Protein AF-A0A7C2P8J7-F1 (afdb_monomer_lite)

pLDDT: mean 89.68, std 12.82, range [32.84, 97.81]

Radius of gyration: 15.72 Å; chains: 1; bounding box: 36×32×35 Å

Secondary structure (DSSP, 8-state):
----SSPPHHHHHHHHHHHH-TT--TTSHHHHHHHHHHHHHHHHHTT-HHHHHHTS-TT-EEEE-S-TTSTT-EEEESHHHHHHHHHHHHTT-

Foldseek 3Di:
DPPPPDDDPLVCQLVVVCVVPVPDDCPDPVVVVSVLVSQLVVCLVVVVLLSNLVSDDQFDKDADDDDPPDPLGDIATGSVRVSVSSNVNVVVD

Sequence (93 aa):
MTIGEERSFLDQMMDLYRAGDPSATDDSPGTAMVRAVQQVYLQIALQDYAAAVALMTDDFEMEIIGPPEIPLVGCWKGRPEVERALARNFSLL

Structure (mmCIF, N/CA/C/O backbone):
data_AF-A0A7C2P8J7-F1
#
_entry.id   AF-A0A7C2P8J7-F1
#
loop_
_atom_site.group_PDB
_atom_site.id
_atom_site.type_symbol
_atom_site.label_atom_id
_atom_site.label_alt_id
_atom_site.label_comp_id
_atom_site.label_asym_id
_atom_site.label_entity_id
_atom_site.label_seq_id
_atom_site.pdbx_PDB_ins_code
_atom_site.Cartn_x
_atom_site.Cartn_y
_atom_site.Cartn_z
_atom_site.occupancy
_atom_site.B_iso_or_equiv
_atom_site.auth_seq_id
_atom_site.auth_comp_id
_atom_site.auth_asym_id
_atom_site.auth_atom_id
_atom_site.pdbx_PDB_model_num
ATOM 1 N N . MET A 1 1 ? -18.108 -14.099 -10.757 1.00 36.75 1 MET A N 1
ATOM 2 C CA . MET A 1 1 ? -17.404 -13.299 -11.775 1.00 36.75 1 MET A CA 1
ATOM 3 C C . MET A 1 1 ? -16.313 -14.184 -12.344 1.00 36.75 1 MET A C 1
ATOM 5 O O . MET A 1 1 ? -15.342 -14.452 -11.652 1.00 36.75 1 MET A O 1
ATOM 9 N N . THR A 1 2 ? -16.540 -14.775 -13.513 1.00 32.84 2 THR A N 1
ATOM 10 C CA . THR A 1 2 ? -15.531 -15.572 -14.217 1.00 32.84 2 THR A CA 1
ATOM 11 C C . THR A 1 2 ? -14.476 -14.600 -14.725 1.00 32.84 2 THR A C 1
ATOM 13 O O . THR A 1 2 ? -14.737 -13.832 -15.646 1.00 32.84 2 THR A O 1
ATOM 16 N N . ILE A 1 3 ? -13.327 -14.566 -14.055 1.00 48.00 3 ILE A N 1
ATOM 17 C CA . ILE A 1 3 ? -12.140 -13.865 -14.542 1.00 48.00 3 ILE A CA 1
ATOM 18 C C . ILE A 1 3 ? -11.735 -14.625 -15.808 1.00 48.00 3 ILE A C 1
ATOM 20 O O . ILE A 1 3 ? -11.429 -15.815 -15.735 1.00 48.00 3 ILE A O 1
ATOM 24 N N . GLY A 1 4 ? -11.893 -13.989 -16.971 1.00 46.28 4 GLY A N 1
ATOM 25 C CA . GLY A 1 4 ? -11.474 -14.550 -18.254 1.00 46.28 4 GLY A CA 1
ATOM 26 C C . GLY A 1 4 ? -9.965 -14.796 -18.287 1.00 46.28 4 GLY A C 1
ATOM 27 O O . GLY A 1 4 ? -9.251 -14.415 -17.366 1.00 46.28 4 GLY A O 1
ATOM 28 N N . GLU A 1 5 ? -9.482 -15.411 -19.364 1.00 51.75 5 GLU A N 1
ATOM 29 C CA . GLU A 1 5 ? -8.077 -15.790 -19.616 1.00 51.75 5 GLU A CA 1
ATOM 30 C C . GLU A 1 5 ? -7.078 -14.604 -19.695 1.00 51.75 5 GLU A C 1
ATOM 32 O O . GLU A 1 5 ? -5.973 -14.736 -20.219 1.00 51.75 5 GLU A O 1
ATOM 37 N N . GLU A 1 6 ? -7.441 -13.431 -19.177 1.00 61.53 6 GLU A N 1
ATOM 38 C CA . GLU A 1 6 ? -6.554 -12.288 -19.004 1.00 61.53 6 GLU A CA 1
ATOM 39 C C . GLU A 1 6 ? -5.726 -12.472 -17.730 1.00 61.53 6 GLU A C 1
ATOM 41 O O . GLU A 1 6 ? -6.252 -12.751 -16.650 1.00 61.53 6 GLU A O 1
ATOM 46 N N . ARG A 1 7 ? -4.403 -12.306 -17.847 1.00 64.00 7 ARG A N 1
ATOM 47 C CA . ARG A 1 7 ? -3.496 -12.321 -16.689 1.00 64.00 7 ARG A CA 1
ATOM 48 C C . ARG A 1 7 ? -3.996 -11.343 -15.627 1.00 64.00 7 ARG A C 1
ATOM 50 O O . ARG A 1 7 ? -4.441 -10.248 -15.978 1.00 64.00 7 ARG A O 1
ATOM 57 N N . SER A 1 8 ? -3.882 -11.690 -14.346 1.00 79.12 8 SER A N 1
ATOM 58 C CA . SER A 1 8 ? -4.333 -10.789 -13.285 1.00 79.12 8 SER A CA 1
ATOM 59 C C . SER A 1 8 ? -3.569 -9.460 -13.346 1.00 79.12 8 SER A C 1
ATOM 61 O O . SER A 1 8 ? -2.431 -9.409 -13.814 1.00 79.12 8 SER A O 1
ATOM 63 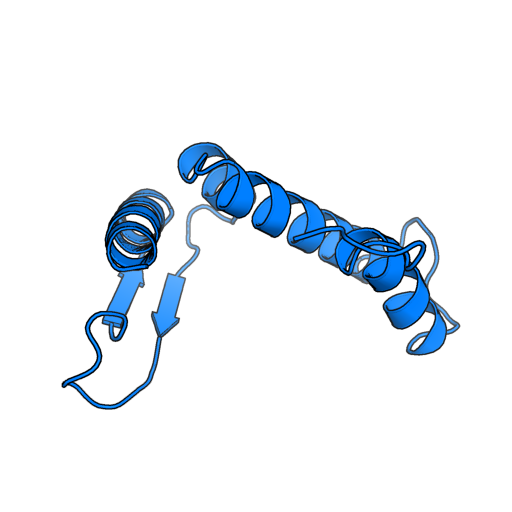N N . PHE A 1 9 ? -4.173 -8.370 -12.863 1.00 81.56 9 PHE A N 1
ATOM 64 C CA . PHE A 1 9 ? -3.499 -7.066 -12.773 1.00 81.56 9 PHE A CA 1
ATOM 65 C C . PHE A 1 9 ? -2.108 -7.178 -12.118 1.00 81.56 9 PHE A C 1
ATOM 67 O O . PHE A 1 9 ? -1.143 -6.576 -12.592 1.00 81.56 9 PHE A O 1
ATOM 74 N N . LEU A 1 10 ? -1.991 -8.014 -11.081 1.00 85.12 10 LEU A N 1
ATOM 75 C CA . LEU A 1 10 ? -0.730 -8.268 -10.388 1.00 85.12 10 LEU A CA 1
ATOM 76 C C . LEU A 1 10 ? 0.324 -8.885 -11.306 1.00 85.12 10 LEU A C 1
ATOM 78 O O . LEU A 1 10 ? 1.464 -8.424 -11.294 1.00 85.12 10 LEU A O 1
ATOM 82 N N . ASP A 1 11 ? -0.055 -9.865 -12.126 1.00 82.06 11 ASP A N 1
ATOM 83 C CA . ASP A 1 11 ? 0.858 -10.535 -13.058 1.00 82.06 11 ASP A CA 1
ATOM 84 C C . ASP A 1 11 ? 1.372 -9.578 -14.144 1.00 82.06 11 ASP A C 1
ATOM 86 O O . ASP A 1 11 ? 2.478 -9.744 -14.654 1.00 82.06 11 ASP A O 1
ATOM 90 N N . GLN A 1 12 ? 0.585 -8.558 -14.498 1.00 90.25 12 GLN A N 1
ATOM 91 C CA . GLN A 1 12 ? 0.942 -7.592 -15.539 1.00 90.25 12 GLN A CA 1
ATOM 92 C C .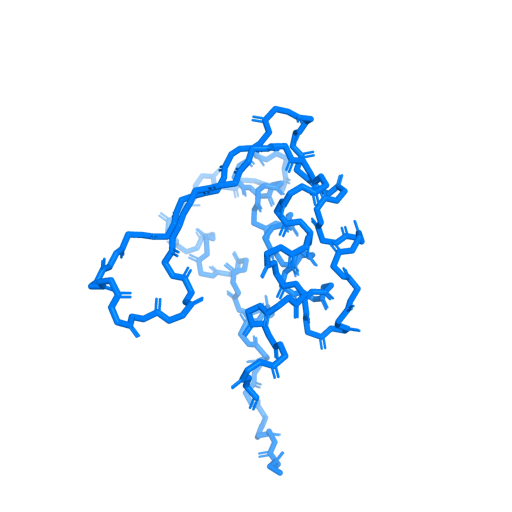 GLN A 1 12 ? 1.841 -6.455 -15.038 1.00 90.25 12 GLN A C 1
ATOM 94 O O . GLN A 1 12 ? 2.554 -5.845 -15.834 1.00 90.25 12 GLN A O 1
ATOM 99 N N . MET A 1 13 ? 1.832 -6.156 -13.738 1.00 91.62 13 MET A N 1
ATOM 100 C CA . MET A 1 13 ? 2.462 -4.946 -13.204 1.00 91.62 13 MET A CA 1
ATOM 101 C C . MET A 1 13 ? 3.985 -4.905 -13.410 1.00 91.62 13 MET A C 1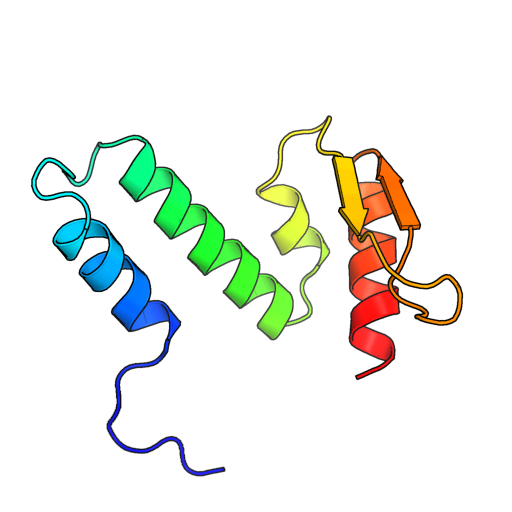
ATOM 103 O O . MET A 1 13 ? 4.526 -3.855 -13.752 1.00 91.62 13 MET A O 1
ATOM 107 N N . MET A 1 14 ? 4.677 -6.040 -13.266 1.00 92.56 14 MET A N 1
ATOM 108 C CA . MET A 1 14 ? 6.126 -6.119 -13.508 1.00 92.56 14 MET A CA 1
ATOM 109 C C . MET A 1 14 ? 6.477 -5.899 -14.984 1.00 92.56 14 MET A C 1
ATOM 111 O O . MET A 1 14 ? 7.458 -5.227 -15.300 1.00 92.56 14 MET A O 1
ATOM 115 N N . ASP A 1 15 ? 5.665 -6.437 -15.892 1.00 92.00 15 ASP A N 1
ATOM 116 C CA . ASP A 1 15 ? 5.892 -6.273 -17.327 1.00 92.00 15 ASP A CA 1
ATOM 117 C C . ASP A 1 15 ? 5.664 -4.827 -17.761 1.00 92.00 15 ASP A C 1
ATOM 119 O O . ASP A 1 15 ? 6.458 -4.283 -18.524 1.00 92.00 15 ASP A O 1
ATOM 123 N N . LEU A 1 16 ? 4.619 -4.183 -17.232 1.00 93.06 16 LEU A N 1
ATOM 124 C CA . LEU A 1 16 ? 4.349 -2.768 -17.481 1.00 93.06 16 LEU A CA 1
ATOM 125 C C . LEU A 1 16 ? 5.456 -1.872 -16.920 1.00 93.06 16 LEU A C 1
ATOM 127 O O . LEU A 1 16 ? 5.871 -0.929 -17.591 1.00 93.06 16 LEU A O 1
ATOM 131 N N . TYR A 1 17 ? 5.973 -2.186 -15.729 1.00 94.00 17 TYR A N 1
ATOM 132 C CA . TYR A 1 17 ? 7.117 -1.476 -15.161 1.00 94.00 17 TYR A CA 1
ATOM 133 C C . TYR A 1 17 ? 8.353 -1.575 -16.069 1.00 94.00 17 TYR A C 1
ATOM 135 O O . TYR A 1 17 ? 8.908 -0.548 -16.452 1.00 94.00 17 TYR A O 1
ATOM 143 N N . ARG A 1 18 ? 8.736 -2.786 -16.495 1.00 93.44 18 ARG A N 1
ATOM 144 C CA . ARG A 1 18 ? 9.881 -3.004 -17.401 1.00 93.44 18 ARG A CA 1
ATOM 145 C C . ARG A 1 18 ? 9.684 -2.371 -18.780 1.00 93.44 18 ARG A C 1
ATOM 147 O O . ARG A 1 18 ? 10.645 -1.913 -19.387 1.00 93.44 18 ARG A O 1
ATOM 154 N N . ALA A 1 19 ? 8.451 -2.330 -19.282 1.00 94.00 19 ALA A N 1
ATOM 155 C CA . ALA A 1 19 ? 8.140 -1.637 -20.528 1.00 94.00 19 ALA A CA 1
ATOM 156 C C . ALA A 1 19 ? 8.325 -0.112 -20.402 1.00 94.00 19 ALA A C 1
ATOM 158 O O . ALA A 1 19 ? 8.739 0.533 -21.365 1.00 94.00 19 ALA A O 1
ATOM 159 N N . GLY A 1 20 ? 8.028 0.457 -19.228 1.00 94.62 20 GLY A N 1
ATOM 160 C CA . GLY A 1 20 ? 8.217 1.880 -18.928 1.00 94.62 20 GLY A CA 1
ATOM 161 C C . GLY A 1 20 ? 9.657 2.269 -18.577 1.00 94.62 20 GLY A C 1
ATOM 162 O O . GLY A 1 20 ? 10.035 3.422 -18.772 1.00 94.62 20 GLY A O 1
ATOM 163 N N . ASP A 1 21 ? 10.463 1.320 -18.104 1.00 93.88 21 ASP A N 1
ATOM 164 C CA . ASP A 1 21 ? 11.877 1.506 -17.781 1.00 93.88 21 ASP A CA 1
ATOM 165 C C . ASP A 1 21 ? 12.727 0.376 -18.390 1.00 93.88 21 ASP A C 1
ATOM 167 O O . ASP A 1 21 ? 12.975 -0.643 -17.740 1.00 93.88 21 ASP A O 1
ATOM 171 N N . PRO A 1 22 ? 13.230 0.550 -19.628 1.00 90.25 22 PRO A N 1
ATOM 172 C CA . PRO A 1 22 ? 14.080 -0.445 -20.282 1.00 90.25 22 PRO A CA 1
ATOM 173 C C . PRO A 1 22 ? 15.405 -0.726 -19.558 1.00 90.25 22 PRO A C 1
ATOM 175 O O . PRO A 1 22 ? 16.091 -1.686 -19.906 1.00 90.25 22 PRO A O 1
ATOM 178 N N . SER A 1 23 ? 15.798 0.114 -18.592 1.00 91.25 23 SER A N 1
ATOM 179 C CA . SER A 1 23 ? 16.992 -0.097 -17.766 1.00 91.25 23 SER A CA 1
ATOM 180 C C . SER A 1 23 ? 16.720 -0.942 -16.518 1.00 91.25 23 SER A C 1
ATOM 182 O O . SER A 1 23 ? 17.665 -1.327 -15.825 1.00 91.25 23 SER A O 1
ATOM 184 N N . ALA A 1 24 ? 15.453 -1.269 -16.244 1.00 93.31 24 ALA A N 1
ATOM 185 C CA . ALA A 1 24 ? 15.053 -2.073 -15.104 1.00 93.31 24 ALA A CA 1
ATOM 186 C C . ALA A 1 24 ? 15.655 -3.482 -15.181 1.00 93.31 24 ALA A C 1
ATOM 188 O O . ALA A 1 24 ? 15.300 -4.310 -16.022 1.00 93.31 24 ALA A O 1
ATOM 189 N N . THR A 1 25 ? 16.550 -3.771 -14.243 1.00 93.25 25 THR A N 1
ATOM 190 C CA . THR A 1 25 ? 17.071 -5.114 -13.988 1.00 93.25 25 THR A CA 1
ATOM 191 C C . THR A 1 25 ? 16.357 -5.739 -12.793 1.00 93.25 25 THR A C 1
ATOM 193 O O . THR A 1 25 ? 15.653 -5.058 -12.036 1.00 93.25 25 THR A O 1
ATOM 196 N N . ASP A 1 26 ? 16.549 -7.041 -12.588 1.00 90.00 26 ASP A N 1
ATOM 197 C CA . ASP A 1 26 ? 15.947 -7.750 -11.453 1.00 90.00 26 ASP A CA 1
ATOM 198 C C . ASP A 1 26 ? 16.422 -7.229 -10.088 1.00 90.00 26 ASP A C 1
ATOM 200 O O . ASP A 1 26 ? 15.651 -7.257 -9.129 1.00 90.00 26 ASP A O 1
ATOM 204 N N . ASP A 1 27 ? 17.640 -6.686 -10.029 1.00 91.56 27 ASP A N 1
ATOM 205 C CA . ASP A 1 27 ? 18.250 -6.124 -8.818 1.00 91.56 27 ASP A CA 1
ATOM 206 C C . ASP A 1 27 ? 18.036 -4.607 -8.684 1.00 91.56 27 ASP A C 1
ATOM 208 O O . ASP A 1 27 ? 18.568 -3.970 -7.773 1.00 91.56 27 ASP A O 1
ATOM 212 N N . SER A 1 28 ? 17.278 -3.994 -9.599 1.00 93.31 28 SER A N 1
ATOM 213 C CA . SER A 1 28 ? 17.005 -2.562 -9.525 1.00 93.31 28 SER A CA 1
ATOM 214 C C . SER A 1 28 ? 16.111 -2.231 -8.316 1.00 93.31 28 SER A C 1
ATOM 216 O O . SER A 1 28 ? 15.186 -2.988 -7.992 1.00 93.31 28 SER A O 1
ATOM 218 N N . PRO A 1 29 ? 16.312 -1.069 -7.664 1.00 92.12 29 PRO A N 1
ATOM 219 C CA . PRO A 1 29 ? 15.431 -0.618 -6.587 1.00 92.12 29 PRO A CA 1
ATOM 220 C C . PRO A 1 29 ? 13.952 -0.553 -6.999 1.00 92.12 29 PRO A C 1
ATOM 222 O O . PRO A 1 29 ? 13.071 -0.855 -6.195 1.00 92.12 29 PRO A O 1
ATOM 225 N N . GLY A 1 30 ? 13.670 -0.208 -8.261 1.00 93.62 30 GLY A N 1
ATOM 226 C CA . GLY A 1 30 ? 12.308 -0.174 -8.791 1.00 93.62 30 GLY A CA 1
ATOM 227 C C . GLY A 1 30 ? 11.671 -1.562 -8.882 1.00 93.62 30 GLY A C 1
ATOM 228 O O . GLY A 1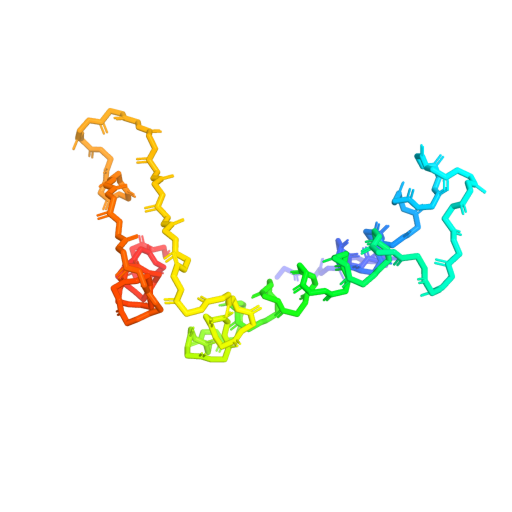 30 ? 10.529 -1.724 -8.458 1.00 93.62 30 GLY A O 1
ATOM 229 N N . THR A 1 31 ? 12.411 -2.595 -9.302 1.00 94.25 31 THR A N 1
ATOM 230 C CA . THR A 1 31 ? 11.914 -3.983 -9.275 1.00 94.25 31 THR A CA 1
ATOM 231 C C . THR A 1 31 ? 11.550 -4.425 -7.857 1.00 94.25 31 THR A C 1
ATOM 233 O O . THR A 1 31 ? 10.495 -5.032 -7.652 1.00 94.25 31 THR A O 1
ATOM 236 N N . ALA A 1 32 ? 12.385 -4.103 -6.863 1.00 92.94 32 ALA A N 1
ATOM 237 C CA . ALA A 1 32 ? 12.092 -4.407 -5.462 1.00 92.94 32 ALA A CA 1
ATOM 238 C C . ALA A 1 32 ? 10.821 -3.688 -4.973 1.00 92.94 32 ALA A C 1
ATOM 240 O O . ALA A 1 32 ? 9.975 -4.307 -4.327 1.00 92.94 32 ALA A O 1
ATOM 241 N N . MET A 1 33 ? 10.643 -2.417 -5.350 1.00 93.25 33 MET A N 1
ATOM 242 C CA . MET A 1 33 ? 9.443 -1.641 -5.030 1.00 93.25 33 MET A CA 1
ATOM 243 C C . MET A 1 33 ? 8.181 -2.245 -5.659 1.00 93.25 33 MET A C 1
ATOM 245 O O . MET A 1 33 ? 7.183 -2.435 -4.970 1.00 93.25 33 MET A O 1
ATOM 249 N N . VAL A 1 34 ? 8.217 -2.613 -6.944 1.00 94.69 34 VAL A N 1
ATOM 250 C CA . VAL A 1 34 ? 7.061 -3.230 -7.620 1.00 94.69 34 VAL A CA 1
ATOM 251 C C . VAL A 1 34 ? 6.661 -4.537 -6.936 1.00 94.69 34 VAL A C 1
ATOM 253 O O . V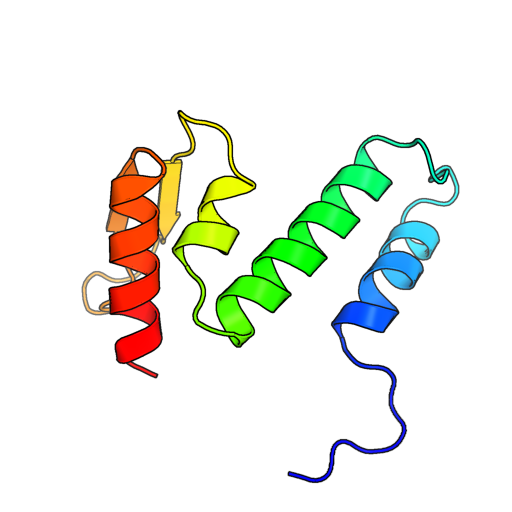AL A 1 34 ? 5.472 -4.767 -6.711 1.00 94.69 34 VAL A O 1
ATOM 256 N N . ARG A 1 35 ? 7.633 -5.366 -6.533 1.00 94.00 35 ARG A N 1
ATOM 257 C CA . ARG A 1 35 ? 7.362 -6.590 -5.759 1.00 94.00 35 ARG A CA 1
ATOM 258 C C . ARG A 1 35 ? 6.721 -6.281 -4.405 1.00 94.00 35 ARG A C 1
ATOM 260 O O . ARG A 1 35 ? 5.774 -6.964 -4.024 1.00 94.00 35 ARG A O 1
ATOM 267 N N . ALA A 1 36 ? 7.188 -5.250 -3.701 1.00 94.00 36 ALA A N 1
ATOM 268 C CA . ALA A 1 36 ? 6.583 -4.826 -2.440 1.00 94.00 36 ALA A CA 1
ATOM 269 C C . ALA A 1 36 ? 5.124 -4.376 -2.637 1.00 94.00 36 ALA A C 1
ATOM 271 O O . ALA A 1 36 ? 4.246 -4.811 -1.896 1.00 94.00 36 ALA A O 1
ATOM 272 N N . VAL A 1 37 ? 4.829 -3.599 -3.686 1.00 94.06 37 VAL A N 1
ATOM 273 C CA . VAL A 1 37 ? 3.455 -3.181 -4.020 1.00 94.06 37 VAL A CA 1
ATOM 274 C C . VAL A 1 37 ? 2.557 -4.384 -4.339 1.00 94.06 37 VAL A C 1
ATOM 276 O O . VAL A 1 37 ? 1.429 -4.443 -3.848 1.00 94.06 37 VAL A O 1
ATOM 279 N N . GLN A 1 38 ? 3.048 -5.374 -5.101 1.00 94.88 38 GLN A N 1
ATOM 280 C CA . GLN A 1 38 ? 2.310 -6.625 -5.355 1.00 94.88 38 GLN A CA 1
ATOM 281 C C . GLN A 1 38 ? 1.957 -7.343 -4.050 1.00 94.88 38 GLN A C 1
ATOM 283 O O . GLN A 1 38 ? 0.825 -7.796 -3.877 1.00 94.88 38 GLN A O 1
ATOM 288 N N . GLN A 1 39 ? 2.918 -7.438 -3.129 1.00 95.56 39 GLN A N 1
ATOM 289 C CA . GLN A 1 39 ? 2.714 -8.086 -1.838 1.00 95.56 39 GLN A CA 1
ATOM 290 C C . GLN A 1 39 ? 1.703 -7.326 -0.978 1.00 95.56 39 GLN A C 1
ATOM 292 O O . GLN A 1 39 ? 0.779 -7.953 -0.471 1.00 95.56 39 GLN A O 1
ATOM 297 N N . VAL A 1 40 ? 1.809 -5.997 -0.869 1.00 95.25 40 VAL A N 1
ATOM 298 C CA . VAL A 1 40 ? 0.840 -5.166 -0.129 1.00 95.25 40 VAL A CA 1
ATOM 299 C C . VAL A 1 40 ? -0.575 -5.381 -0.663 1.00 95.25 40 VAL A C 1
ATOM 301 O O . VAL A 1 40 ? -1.493 -5.624 0.119 1.00 95.25 40 VAL A O 1
ATOM 304 N N . TYR A 1 41 ? -0.751 -5.350 -1.987 1.00 93.62 41 TYR A N 1
ATOM 305 C CA . TYR A 1 41 ? -2.053 -5.593 -2.606 1.00 93.62 41 TYR A CA 1
ATOM 306 C C . TYR A 1 41 ? -2.601 -6.978 -2.242 1.00 93.62 41 TYR A C 1
ATOM 308 O O . TYR A 1 41 ? -3.765 -7.094 -1.864 1.00 93.62 41 TYR A O 1
ATOM 316 N N . LEU A 1 42 ? -1.773 -8.026 -2.333 1.00 94.12 42 LEU A N 1
ATOM 317 C CA . LEU A 1 42 ? -2.187 -9.388 -2.000 1.00 94.12 42 LEU A CA 1
ATOM 318 C C . LEU A 1 42 ? -2.623 -9.503 -0.534 1.00 94.12 42 LEU A C 1
ATOM 320 O O . LEU A 1 42 ? -3.663 -10.094 -0.262 1.00 94.12 42 LEU A O 1
ATOM 324 N N . GLN A 1 43 ? -1.872 -8.908 0.396 1.00 96.31 43 GLN A N 1
ATOM 325 C CA . GLN A 1 43 ? -2.230 -8.941 1.816 1.00 96.31 43 GLN A CA 1
ATOM 326 C C . GLN A 1 43 ? -3.538 -8.193 2.097 1.00 96.31 43 GLN A C 1
ATOM 328 O O . GLN A 1 43 ? -4.387 -8.697 2.826 1.00 96.31 43 GLN A O 1
ATOM 333 N N . ILE A 1 44 ? -3.765 -7.045 1.449 1.00 93.69 44 ILE A N 1
ATOM 334 C CA . ILE A 1 44 ? -5.045 -6.324 1.537 1.00 93.69 44 ILE A CA 1
ATOM 335 C C . ILE A 1 44 ? -6.194 -7.173 0.977 1.00 93.69 44 ILE A C 1
ATOM 337 O O . ILE A 1 44 ? -7.247 -7.261 1.606 1.00 93.69 44 ILE A O 1
ATOM 341 N N . ALA A 1 45 ? -6.002 -7.831 -0.171 1.00 91.69 45 ALA A N 1
ATOM 342 C CA . ALA A 1 45 ? -7.015 -8.698 -0.777 1.00 91.69 45 ALA A CA 1
ATOM 343 C C . ALA A 1 45 ? -7.361 -9.913 0.105 1.00 91.69 45 ALA A C 1
ATOM 345 O O . ALA A 1 45 ? -8.502 -10.373 0.100 1.00 91.69 45 ALA A O 1
ATOM 346 N N . LEU A 1 46 ? -6.392 -10.406 0.882 1.00 94.44 46 LEU A N 1
ATOM 347 C CA . LEU A 1 46 ? -6.570 -11.459 1.886 1.00 94.44 46 LEU A CA 1
ATOM 348 C C . LEU A 1 46 ? -7.078 -10.935 3.241 1.00 94.44 46 LEU A C 1
ATOM 350 O O . LEU A 1 46 ? -7.264 -11.730 4.159 1.00 94.44 46 LEU A O 1
ATOM 354 N N . GLN A 1 47 ? -7.310 -9.624 3.371 1.00 95.69 47 GLN A N 1
ATOM 355 C CA . GLN A 1 47 ? -7.673 -8.936 4.617 1.00 95.69 47 GLN A CA 1
ATOM 356 C C . GLN A 1 47 ? -6.639 -9.095 5.752 1.00 95.69 47 GLN A C 1
ATOM 358 O O . GLN A 1 47 ? -6.959 -8.889 6.923 1.00 95.69 47 GLN A O 1
ATOM 363 N N . ASP A 1 48 ? -5.385 -9.409 5.416 1.00 97.81 48 ASP A N 1
ATOM 364 C CA . ASP A 1 48 ? -4.259 -9.460 6.351 1.00 97.81 48 ASP A CA 1
ATOM 365 C C . ASP A 1 48 ? -3.562 -8.091 6.414 1.00 97.81 48 ASP A C 1
ATOM 367 O O . ASP A 1 48 ? -2.487 -7.849 5.857 1.00 97.81 48 ASP A O 1
ATOM 371 N N . TYR A 1 49 ? -4.219 -7.134 7.071 1.00 96.56 49 TYR A N 1
ATOM 372 C CA . TYR A 1 49 ? -3.720 -5.758 7.155 1.00 96.56 49 TYR A CA 1
ATOM 373 C C . TYR A 1 49 ? -2.428 -5.647 7.968 1.00 96.56 49 TYR A C 1
ATOM 375 O O . TYR A 1 49 ? -1.604 -4.779 7.678 1.00 96.56 49 TYR A O 1
ATOM 383 N N . ALA A 1 50 ? -2.225 -6.542 8.938 1.00 97.06 50 ALA A N 1
ATOM 384 C CA . ALA A 1 50 ? -0.995 -6.620 9.714 1.00 97.06 50 ALA A CA 1
ATOM 385 C C . ALA A 1 50 ? 0.192 -7.000 8.814 1.00 97.06 50 ALA A C 1
ATOM 387 O O . ALA A 1 50 ? 1.223 -6.322 8.834 1.00 97.06 50 ALA A O 1
ATOM 388 N N . ALA A 1 51 ? 0.034 -8.022 7.962 1.00 97.50 51 ALA A N 1
ATOM 389 C CA . ALA A 1 51 ? 1.048 -8.380 6.974 1.00 97.50 51 ALA A CA 1
ATOM 390 C C . ALA A 1 51 ? 1.261 -7.271 5.931 1.00 97.50 51 ALA A C 1
ATOM 392 O O . ALA A 1 51 ? 2.394 -7.047 5.505 1.00 97.50 51 ALA A O 1
ATOM 393 N N . ALA A 1 52 ? 0.208 -6.539 5.549 1.00 96.88 52 ALA A N 1
ATOM 394 C CA . ALA A 1 52 ? 0.324 -5.413 4.624 1.00 96.88 52 ALA A CA 1
ATOM 395 C C . ALA A 1 52 ? 1.190 -4.275 5.196 1.00 96.88 52 ALA A C 1
ATOM 397 O O . ALA A 1 52 ? 2.117 -3.813 4.530 1.00 96.88 52 ALA A O 1
ATOM 398 N N . VAL A 1 53 ? 0.932 -3.833 6.435 1.00 96.94 53 VAL A N 1
ATOM 399 C CA . VAL A 1 53 ? 1.707 -2.736 7.048 1.00 96.94 53 VAL A CA 1
ATOM 400 C C . VAL A 1 53 ? 3.109 -3.164 7.478 1.00 96.94 53 VAL A C 1
ATOM 402 O O . VAL A 1 53 ? 3.993 -2.318 7.587 1.00 96.94 53 VAL A O 1
ATOM 405 N N . ALA A 1 54 ? 3.354 -4.463 7.685 1.00 96.44 54 ALA A N 1
ATOM 406 C CA . ALA A 1 54 ? 4.682 -4.985 8.005 1.00 96.44 54 ALA A CA 1
ATOM 407 C C . ALA A 1 54 ? 5.715 -4.733 6.890 1.00 96.44 54 ALA A C 1
ATOM 409 O O . ALA A 1 54 ? 6.910 -4.688 7.180 1.00 96.44 54 ALA A O 1
ATOM 410 N N . LEU A 1 55 ? 5.256 -4.527 5.650 1.00 95.06 55 LEU A N 1
ATOM 411 C CA . LEU A 1 55 ? 6.085 -4.192 4.487 1.00 95.06 55 LEU A CA 1
ATOM 412 C C . LEU A 1 55 ? 6.522 -2.715 4.453 1.00 95.06 55 LEU A C 1
ATOM 414 O O . LEU A 1 55 ? 7.371 -2.353 3.641 1.00 95.06 55 LEU A O 1
ATOM 418 N N . MET A 1 56 ? 5.954 -1.869 5.317 1.00 94.19 56 MET A N 1
ATOM 419 C CA . MET A 1 56 ? 6.255 -0.438 5.395 1.00 94.19 56 MET A CA 1
ATOM 420 C C . MET A 1 56 ? 7.343 -0.146 6.435 1.00 94.19 56 MET A C 1
ATOM 422 O O . MET A 1 56 ? 7.600 -0.949 7.338 1.00 94.19 56 MET A O 1
ATOM 426 N N . THR A 1 57 ? 7.956 1.035 6.339 1.00 94.00 57 THR A N 1
ATOM 427 C CA . THR A 1 57 ? 8.865 1.536 7.377 1.00 94.00 57 THR A CA 1
ATOM 428 C C . THR A 1 57 ? 8.113 1.813 8.683 1.00 94.00 57 THR A C 1
ATOM 430 O O . THR A 1 57 ? 6.894 1.996 8.704 1.00 94.00 57 THR A O 1
ATOM 433 N N . ASP A 1 58 ? 8.838 1.830 9.804 1.00 89.50 58 ASP A N 1
ATOM 434 C CA . ASP A 1 58 ? 8.255 2.094 11.128 1.00 89.50 58 ASP A CA 1
ATOM 435 C C . ASP A 1 58 ? 7.589 3.469 11.236 1.00 89.50 58 ASP A C 1
ATOM 437 O O . ASP A 1 58 ? 6.567 3.622 11.907 1.00 89.50 58 ASP A O 1
ATOM 441 N N . ASP A 1 59 ? 8.162 4.447 10.544 1.00 91.81 59 ASP A N 1
ATOM 442 C CA . ASP A 1 59 ? 7.742 5.842 10.481 1.00 91.81 59 ASP A CA 1
ATOM 443 C C . ASP A 1 59 ? 6.781 6.136 9.319 1.00 91.81 59 ASP A C 1
ATOM 445 O O . ASP A 1 59 ? 6.534 7.299 9.010 1.00 91.81 59 ASP A O 1
ATOM 449 N N . PHE A 1 60 ? 6.228 5.104 8.673 1.00 94.38 60 PHE A N 1
ATOM 450 C CA . PHE A 1 60 ? 5.308 5.278 7.555 1.00 94.38 60 PHE A CA 1
ATOM 451 C C . PHE A 1 60 ? 4.072 6.087 7.965 1.00 94.38 60 PHE A C 1
ATOM 453 O O . PHE A 1 60 ? 3.368 5.738 8.913 1.00 94.38 60 PHE A O 1
ATOM 460 N N . GLU A 1 61 ? 3.779 7.144 7.214 1.00 96.00 61 GLU A N 1
ATOM 461 C CA . GLU A 1 61 ? 2.575 7.954 7.371 1.00 96.00 61 GLU A CA 1
ATOM 462 C C . GLU A 1 61 ? 1.682 7.783 6.139 1.00 96.00 61 GLU A C 1
ATOM 464 O O . GLU A 1 61 ? 2.161 7.735 5.005 1.00 96.00 61 GLU A O 1
ATOM 469 N N . MET A 1 62 ? 0.371 7.700 6.362 1.00 95.69 62 MET A N 1
ATOM 470 C CA . MET A 1 62 ? -0.626 7.633 5.298 1.00 95.69 62 MET A CA 1
ATOM 471 C C . MET A 1 62 ? -1.583 8.808 5.424 1.00 95.69 62 MET A C 1
ATOM 473 O O . MET A 1 62 ? -2.165 9.030 6.486 1.00 95.69 62 MET A O 1
ATOM 477 N N . GLU A 1 63 ? -1.793 9.514 4.321 1.00 96.69 63 GLU A N 1
ATOM 478 C CA . GLU A 1 63 ? -2.784 10.575 4.210 1.00 96.69 63 GLU A CA 1
ATOM 479 C C . GLU A 1 63 ? -3.675 10.309 2.996 1.00 96.69 63 GLU A C 1
ATOM 481 O O . GLU A 1 63 ? -3.190 10.098 1.884 1.00 96.69 63 GLU A O 1
ATOM 486 N N . ILE A 1 64 ? -4.989 10.305 3.214 1.00 94.62 64 ILE A N 1
ATOM 487 C CA . ILE A 1 64 ? -5.987 10.253 2.146 1.00 94.62 64 ILE A CA 1
ATOM 488 C C . ILE A 1 64 ? -6.685 11.607 2.131 1.00 94.62 64 ILE A C 1
ATOM 490 O O . ILE A 1 64 ? -7.444 11.933 3.045 1.00 94.62 64 ILE A O 1
ATOM 494 N N . ILE A 1 65 ? -6.414 12.389 1.087 1.00 95.62 65 ILE A N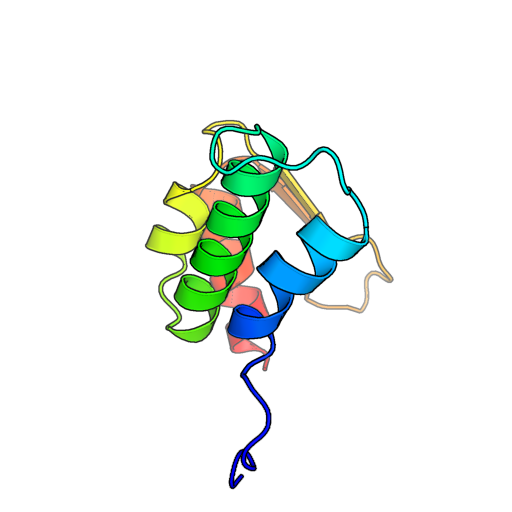 1
ATOM 495 C CA . ILE A 1 65 ? -6.952 13.738 0.905 1.00 95.62 65 ILE A CA 1
ATOM 496 C C . ILE A 1 65 ? -8.247 13.657 0.098 1.00 95.62 65 ILE A C 1
ATOM 498 O O . ILE A 1 65 ? -8.290 13.060 -0.978 1.00 95.62 65 ILE A O 1
ATOM 502 N N . GLY A 1 66 ? -9.302 14.293 0.597 1.00 93.88 66 GLY A N 1
ATOM 503 C CA . GLY A 1 66 ? -10.590 14.358 -0.078 1.00 93.88 66 GLY A CA 1
ATOM 504 C C . GLY A 1 66 ? -11.613 15.181 0.704 1.00 93.88 66 GLY A C 1
ATOM 505 O O . GLY A 1 66 ? -11.276 15.756 1.742 1.00 93.88 66 GLY A O 1
ATOM 506 N N . PRO A 1 67 ? -12.861 15.254 0.215 1.00 94.81 67 PRO A N 1
ATOM 507 C CA . PRO A 1 67 ? -13.946 15.920 0.926 1.00 94.81 67 PRO A CA 1
ATOM 508 C C . PRO A 1 67 ? -14.208 15.278 2.303 1.00 94.81 67 PRO A C 1
ATOM 510 O O . PRO A 1 67 ? -14.136 14.051 2.416 1.00 94.81 67 PRO A O 1
ATOM 513 N N . PRO A 1 68 ? -14.529 16.063 3.349 1.00 88.62 68 PRO A N 1
ATOM 514 C CA . PRO A 1 68 ? -14.698 15.557 4.716 1.00 88.62 68 PRO A CA 1
ATOM 515 C C . PRO A 1 68 ? -15.859 14.563 4.875 1.00 88.62 68 PRO A C 1
ATOM 517 O O . PRO A 1 68 ? -15.889 13.800 5.836 1.00 88.62 68 PRO A O 1
ATOM 520 N N . GLU A 1 69 ? -16.811 14.552 3.946 1.00 91.69 69 GLU A N 1
ATOM 521 C CA . GLU A 1 69 ? -17.906 13.585 3.890 1.00 91.69 69 GLU A CA 1
ATOM 522 C C . GLU A 1 69 ? -17.466 12.165 3.492 1.00 91.69 69 GLU A C 1
ATOM 524 O O . GLU A 1 69 ? -18.234 11.218 3.668 1.00 91.69 69 GLU A O 1
ATOM 529 N N . ILE A 1 70 ? -16.246 11.988 2.971 1.00 90.88 70 ILE A N 1
ATOM 530 C CA . ILE A 1 70 ? -15.727 10.672 2.597 1.00 90.88 70 ILE A CA 1
ATOM 531 C C . ILE A 1 70 ? -15.148 9.984 3.844 1.00 90.88 70 ILE A C 1
ATOM 533 O O . ILE A 1 70 ? -14.155 10.454 4.400 1.00 90.88 70 ILE A O 1
ATOM 537 N N . PRO A 1 71 ? -15.674 8.816 4.260 1.00 86.56 71 PRO A N 1
ATOM 538 C CA . PRO A 1 71 ? -15.288 8.155 5.516 1.00 86.56 71 PRO A CA 1
ATOM 539 C C . PRO A 1 71 ? -13.853 7.594 5.523 1.00 86.56 71 PRO A C 1
ATOM 541 O O . PRO A 1 71 ? -13.388 7.064 6.533 1.00 86.56 71 PRO A O 1
ATOM 544 N N . LEU A 1 72 ? -13.162 7.692 4.386 1.00 90.81 72 LEU A N 1
ATOM 545 C CA . LEU A 1 72 ? -11.796 7.231 4.167 1.00 90.81 72 LEU A CA 1
ATOM 546 C C . LEU A 1 72 ? -10.761 8.357 4.292 1.00 90.81 72 LEU A C 1
ATOM 548 O O . LEU A 1 72 ? -9.576 8.056 4.229 1.00 90.81 72 LEU A O 1
ATOM 552 N N . VAL A 1 73 ? -11.178 9.622 4.421 1.00 94.94 73 VAL A N 1
ATOM 553 C CA . VAL A 1 73 ? -10.278 10.786 4.499 1.00 94.94 73 VAL A CA 1
ATOM 554 C C . VAL A 1 73 ? -9.661 10.903 5.891 1.00 94.94 73 VAL A C 1
ATOM 556 O O . VAL A 1 73 ? -10.332 10.696 6.903 1.00 94.94 73 VAL A O 1
ATOM 559 N N . GLY A 1 74 ? -8.370 11.231 5.951 1.00 95.44 74 GLY A N 1
ATOM 560 C CA . GLY A 1 74 ? -7.643 11.392 7.209 1.00 95.44 74 GLY A CA 1
ATOM 561 C C . GLY A 1 74 ? -6.132 11.217 7.078 1.00 95.44 74 GLY A C 1
ATOM 562 O O . GLY A 1 74 ? -5.612 11.001 5.985 1.00 95.44 74 GLY A O 1
ATOM 563 N N . CYS A 1 75 ? -5.447 11.310 8.218 1.00 96.88 75 CYS A N 1
ATOM 564 C CA . CYS A 1 75 ? -4.004 11.130 8.364 1.00 96.88 75 CYS A CA 1
ATOM 565 C C . CYS A 1 75 ? -3.732 10.146 9.512 1.00 96.88 75 CYS A C 1
ATOM 567 O O . CYS A 1 75 ? -4.350 10.253 10.575 1.00 96.88 75 CYS A O 1
ATOM 569 N N . TRP A 1 76 ? -2.830 9.193 9.284 1.00 97.12 76 TRP A N 1
ATOM 570 C CA . TRP A 1 76 ? -2.463 8.130 10.222 1.00 97.12 76 TRP A CA 1
ATOM 571 C C . TRP A 1 76 ? -0.950 7.966 10.248 1.00 97.12 76 TRP A C 1
ATOM 573 O O . TRP A 1 76 ? -0.316 7.911 9.192 1.00 97.12 76 TRP A O 1
ATOM 583 N N . LYS A 1 77 ? -0.379 7.878 11.449 1.00 96.94 77 LYS A N 1
ATOM 584 C CA . LYS A 1 77 ? 1.068 7.854 11.663 1.00 96.94 77 LYS A CA 1
ATOM 585 C C . LYS A 1 77 ? 1.522 6.517 12.227 1.00 96.94 77 LYS A C 1
ATOM 587 O O . LYS A 1 77 ? 1.060 6.066 13.276 1.00 96.94 77 LYS A O 1
ATOM 592 N N . GLY A 1 78 ? 2.475 5.905 11.540 1.00 96.31 78 GLY A N 1
ATOM 593 C CA . GLY A 1 78 ? 3.046 4.619 11.895 1.00 96.31 78 GLY A CA 1
ATOM 594 C C . GLY A 1 78 ? 2.129 3.435 11.585 1.00 96.31 78 GLY A C 1
ATOM 595 O O . GLY A 1 78 ? 0.910 3.546 11.406 1.00 96.31 78 GLY A O 1
ATOM 596 N N . ARG A 1 79 ? 2.745 2.251 11.572 1.00 96.50 79 ARG A N 1
ATOM 597 C CA . ARG A 1 79 ? 2.099 0.984 11.196 1.00 96.50 79 ARG A CA 1
ATOM 598 C C . ARG A 1 79 ? 0.792 0.694 11.963 1.00 96.50 79 ARG A C 1
ATOM 600 O O . ARG A 1 79 ? -0.193 0.377 11.299 1.00 96.50 79 ARG A O 1
ATOM 607 N N . PRO A 1 80 ? 0.703 0.871 13.302 1.00 95.94 80 PRO A N 1
ATOM 608 C CA . PRO A 1 80 ? -0.520 0.542 14.041 1.00 95.94 80 PRO A CA 1
ATOM 609 C C . PRO A 1 80 ? -1.727 1.427 13.702 1.00 95.94 80 PRO A C 1
ATOM 611 O O . PRO A 1 80 ? -2.867 0.967 13.761 1.00 95.94 80 PRO A O 1
ATOM 614 N N . GLU A 1 81 ? -1.518 2.714 13.404 1.00 96.25 81 GLU A N 1
ATOM 615 C CA . GLU A 1 81 ? -2.623 3.602 13.023 1.00 96.25 81 GLU A CA 1
ATOM 616 C C . GLU A 1 81 ? -3.100 3.313 11.604 1.00 96.25 81 GLU A C 1
ATOM 618 O O . GLU A 1 81 ? -4.308 3.245 11.369 1.00 96.25 81 GLU A O 1
ATOM 623 N N . VAL A 1 82 ? -2.157 3.084 10.688 1.00 96.00 82 VAL A N 1
ATOM 624 C CA . VAL A 1 82 ? -2.444 2.725 9.297 1.00 96.00 82 VAL A CA 1
ATOM 625 C C . VAL A 1 82 ? -3.183 1.392 9.219 1.00 96.00 82 VAL A C 1
ATOM 627 O O . VAL A 1 82 ? -4.178 1.302 8.509 1.00 96.00 82 VAL A O 1
ATOM 630 N N . GLU A 1 83 ? -2.777 0.382 9.988 1.00 96.69 83 GLU A N 1
ATOM 631 C CA . GLU A 1 83 ? -3.462 -0.916 10.052 1.00 96.69 83 GLU A CA 1
ATOM 632 C C . GLU A 1 83 ? -4.934 -0.755 10.455 1.00 96.69 83 GLU A C 1
ATOM 634 O O . GLU A 1 83 ? -5.835 -1.236 9.764 1.00 96.69 83 GLU A O 1
ATOM 639 N N . ARG A 1 84 ? -5.197 -0.009 11.540 1.00 96.25 84 ARG A N 1
ATOM 640 C CA . ARG A 1 84 ? -6.566 0.282 11.995 1.00 96.25 84 ARG A CA 1
ATOM 641 C C . ARG A 1 84 ? -7.360 1.057 10.947 1.00 96.25 84 ARG A C 1
ATOM 643 O O . ARG A 1 84 ? -8.555 0.812 10.784 1.00 96.25 84 ARG A O 1
ATOM 650 N N . ALA A 1 85 ? -6.716 1.993 10.251 1.00 95.25 85 ALA A N 1
ATOM 651 C CA . ALA A 1 85 ? -7.342 2.750 9.177 1.00 95.25 85 ALA A CA 1
ATOM 652 C C . ALA A 1 85 ? -7.709 1.853 7.990 1.00 95.25 85 ALA A C 1
ATOM 654 O O . ALA A 1 85 ? -8.841 1.938 7.526 1.00 95.25 85 ALA A O 1
ATOM 655 N N . LEU A 1 86 ? -6.812 0.966 7.546 1.00 94.88 86 LEU A N 1
ATOM 656 C CA . LEU A 1 86 ? -7.078 -0.003 6.480 1.00 94.88 86 LEU A CA 1
ATOM 657 C C . LEU A 1 86 ? -8.242 -0.924 6.855 1.00 94.88 86 LEU A C 1
ATOM 659 O O . LEU A 1 86 ? -9.211 -1.007 6.104 1.00 94.88 86 LEU A O 1
ATOM 663 N N . ALA A 1 87 ? -8.204 -1.531 8.043 1.00 95.44 87 ALA A N 1
ATOM 664 C CA . ALA A 1 87 ? -9.265 -2.419 8.511 1.00 95.44 87 ALA A CA 1
ATOM 665 C C . ALA A 1 87 ? -10.636 -1.722 8.545 1.00 95.44 87 ALA A C 1
ATOM 667 O O . ALA A 1 87 ? -11.622 -2.267 8.050 1.00 95.44 87 ALA A O 1
ATOM 668 N N . ARG A 1 88 ? -10.700 -0.488 9.070 1.00 94.62 88 ARG A N 1
ATOM 669 C CA . ARG A 1 88 ? -11.926 0.326 9.055 1.00 94.62 88 ARG A CA 1
ATOM 670 C C . ARG A 1 88 ? -12.371 0.616 7.623 1.00 94.62 88 ARG A C 1
ATOM 672 O O . ARG A 1 88 ? -13.528 0.391 7.294 1.00 94.62 88 ARG A O 1
ATOM 679 N N . ASN A 1 89 ? -11.467 1.113 6.788 1.00 91.50 89 ASN A N 1
ATOM 680 C CA . ASN A 1 89 ? -11.753 1.566 5.431 1.00 91.50 89 ASN A CA 1
ATOM 681 C C . ASN A 1 89 ? -12.313 0.439 4.548 1.00 91.50 89 ASN A C 1
ATOM 683 O O . ASN A 1 89 ? -13.315 0.640 3.870 1.00 91.50 89 ASN A O 1
ATOM 687 N N . PHE A 1 90 ? -11.714 -0.751 4.603 1.00 90.19 90 PHE A N 1
ATOM 688 C CA . PHE A 1 90 ? -12.164 -1.914 3.836 1.00 90.19 90 PHE A CA 1
ATOM 689 C C . PHE A 1 90 ? -13.388 -2.615 4.442 1.00 90.19 90 PHE A C 1
ATOM 691 O O . PHE A 1 90 ? -14.072 -3.329 3.724 1.00 90.19 90 PHE A O 1
ATOM 698 N N . SER A 1 91 ? -13.722 -2.379 5.718 1.00 89.94 91 SER A N 1
ATOM 699 C CA . SER A 1 91 ? -14.996 -2.842 6.303 1.00 89.94 91 SER A CA 1
ATOM 700 C C . SER A 1 91 ? -16.232 -2.087 5.789 1.00 89.94 91 SER A C 1
ATOM 702 O O . SER A 1 91 ? -17.358 -2.498 6.063 1.00 89.94 91 SER A O 1
ATOM 704 N N . LEU A 1 92 ? -16.028 -0.969 5.078 1.00 82.12 92 LEU A N 1
ATOM 705 C CA . LEU A 1 92 ? -17.086 -0.145 4.482 1.00 82.12 92 LEU A CA 1
ATOM 706 C C . LEU A 1 92 ? -17.420 -0.544 3.031 1.00 82.12 92 LEU A C 1
ATOM 708 O O . LEU A 1 92 ? -18.340 0.038 2.455 1.00 82.12 92 LEU A O 1
ATOM 712 N N . LEU A 1 93 ? -16.653 -1.472 2.446 1.00 67.19 93 LEU A N 1
ATOM 713 C CA . LEU A 1 93 ? -16.818 -2.014 1.091 1.00 67.19 93 LEU A CA 1
ATOM 714 C C . LEU A 1 93 ? -17.551 -3.360 1.137 1.00 67.19 93 LEU A C 1
ATOM 716 O O . LEU A 1 93 ? -18.359 -3.599 0.212 1.00 67.19 93 LEU A O 1
#

InterPro domains:
  IPR032710 NTF2-like domain superfamily [SSF54427] (36-90)

Organism: NCBI:txid360056